Protein AF-R0GGB4-F1 (afdb_monomer_lite)

Organism: NCBI:txid81985

Structure (mmCIF, N/CA/C/O backbone):
data_AF-R0GGB4-F1
#
_entry.id   AF-R0GGB4-F1
#
loop_
_atom_site.group_PDB
_atom_site.id
_atom_site.type_symbol
_atom_site.label_atom_id
_atom_site.label_alt_id
_atom_site.label_comp_id
_atom_site.label_asym_id
_atom_site.label_entity_id
_atom_site.label_seq_id
_atom_site.pdbx_PDB_ins_code
_atom_site.Cartn_x
_atom_site.Cartn_y
_atom_site.Cartn_z
_atom_site.occupancy
_atom_site.B_iso_or_equiv
_atom_site.auth_seq_id
_atom_site.auth_comp_id
_atom_site.auth_asym_id
_atom_site.auth_atom_id
_atom_site.pdbx_PDB_model_num
ATOM 1 N N . MET A 1 1 ? -21.184 -2.810 5.146 1.00 68.31 1 MET A N 1
ATOM 2 C CA . MET A 1 1 ? -19.819 -2.942 4.585 1.00 68.31 1 MET A CA 1
ATOM 3 C C . MET A 1 1 ? -19.637 -1.861 3.544 1.00 68.31 1 MET A C 1
ATOM 5 O O . MET A 1 1 ? -20.524 -1.719 2.712 1.00 68.31 1 MET A O 1
ATOM 9 N N . MET A 1 2 ? -18.551 -1.096 3.603 1.00 82.56 2 MET A N 1
ATOM 10 C CA . MET A 1 2 ? -18.355 0.066 2.736 1.00 82.56 2 MET A CA 1
ATOM 11 C C . MET A 1 2 ? -17.144 -0.130 1.829 1.00 82.56 2 MET A C 1
ATOM 13 O O . MET A 1 2 ? -16.132 -0.681 2.259 1.00 82.56 2 MET A O 1
ATOM 17 N N . ILE A 1 3 ? -17.267 0.319 0.581 1.00 85.75 3 ILE A N 1
ATOM 18 C CA . ILE A 1 3 ? -16.204 0.335 -0.427 1.00 85.75 3 ILE A CA 1
ATOM 19 C C . ILE A 1 3 ? -16.016 1.783 -0.850 1.00 85.75 3 ILE A C 1
ATOM 21 O O . ILE A 1 3 ? -17.001 2.506 -1.006 1.00 85.75 3 ILE A O 1
ATOM 25 N N . MET A 1 4 ? -14.773 2.214 -1.019 1.00 88.19 4 MET A N 1
ATOM 26 C CA . MET A 1 4 ? -14.493 3.565 -1.472 1.00 88.19 4 MET A CA 1
ATOM 27 C C . MET A 1 4 ? -13.184 3.640 -2.249 1.00 88.19 4 MET A C 1
ATOM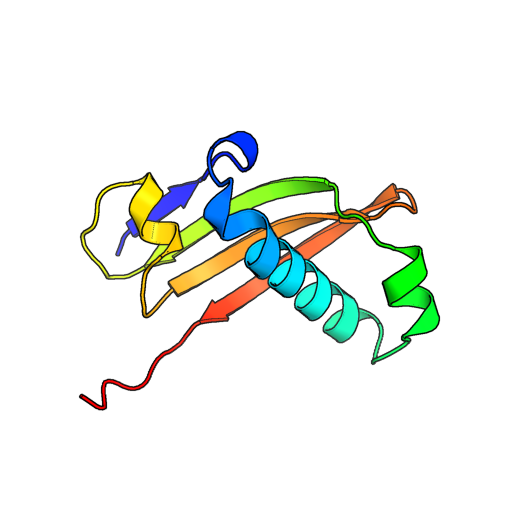 29 O O . MET A 1 4 ? -12.195 3.025 -1.859 1.00 88.19 4 MET A O 1
ATOM 33 N N . GLN A 1 5 ? -13.194 4.418 -3.328 1.00 91.19 5 GLN A N 1
ATOM 34 C CA . GLN A 1 5 ? -12.002 4.790 -4.079 1.00 91.19 5 GLN A CA 1
ATOM 35 C C . GLN A 1 5 ? -11.377 6.059 -3.489 1.00 91.19 5 GLN A C 1
ATOM 37 O O . GLN A 1 5 ? -12.099 7.012 -3.205 1.00 91.19 5 GLN A O 1
ATOM 42 N N . ILE A 1 6 ? -10.055 6.060 -3.317 1.00 88.75 6 ILE A N 1
ATOM 43 C CA . ILE A 1 6 ? -9.301 7.173 -2.728 1.00 88.75 6 ILE A CA 1
ATOM 44 C C . ILE A 1 6 ? -8.378 7.782 -3.770 1.00 88.75 6 ILE A C 1
ATOM 46 O O . ILE A 1 6 ? -7.783 7.062 -4.576 1.00 88.75 6 ILE A O 1
ATOM 50 N N . ASN A 1 7 ? -8.269 9.106 -3.741 1.00 87.62 7 ASN A N 1
ATOM 51 C CA . ASN A 1 7 ? -7.301 9.842 -4.527 1.00 87.62 7 ASN A CA 1
ATOM 52 C C . ASN A 1 7 ? -5.941 9.844 -3.813 1.00 87.62 7 ASN A C 1
ATOM 54 O O . ASN A 1 7 ? -5.824 10.344 -2.700 1.00 87.62 7 ASN A O 1
ATOM 58 N N . TYR A 1 8 ? -4.908 9.298 -4.456 1.00 85.94 8 TYR A N 1
ATOM 59 C CA . TYR A 1 8 ? -3.572 9.196 -3.864 1.00 85.94 8 TYR A CA 1
ATOM 60 C C . TYR A 1 8 ? -2.931 10.560 -3.567 1.00 85.94 8 TYR A C 1
ATOM 62 O O . TYR A 1 8 ? -2.172 10.684 -2.609 1.00 85.94 8 TYR A O 1
ATOM 70 N N . SER A 1 9 ? -3.252 11.602 -4.344 1.00 85.44 9 SER A N 1
ATOM 71 C CA . SER A 1 9 ? -2.688 12.939 -4.119 1.00 85.44 9 SER A CA 1
ATOM 72 C C . SER A 1 9 ? -3.178 13.597 -2.826 1.00 85.44 9 SER A C 1
ATOM 74 O O . SER A 1 9 ? -2.568 14.557 -2.375 1.00 85.44 9 SER A O 1
ATOM 76 N N . GLU A 1 10 ? -4.276 13.107 -2.245 1.00 85.94 10 GLU A N 1
ATOM 77 C CA . GLU A 1 10 ? -4.877 13.632 -1.009 1.00 85.94 10 GLU A CA 1
ATOM 78 C C . GLU A 1 10 ? -4.333 12.945 0.258 1.00 85.94 10 GLU A C 1
ATOM 80 O O . GLU A 1 10 ? -4.742 13.287 1.363 1.00 85.94 10 GLU A O 1
ATOM 85 N N . LEU A 1 11 ? -3.425 11.974 0.107 1.00 86.31 11 LEU A N 1
ATOM 86 C CA . LEU A 1 11 ? -2.982 11.054 1.158 1.00 86.31 11 LEU A CA 1
ATOM 87 C C . LEU A 1 11 ? -1.519 11.265 1.574 1.00 86.31 11 LEU A C 1
ATOM 89 O O . LEU A 1 11 ? -0.739 10.317 1.578 1.00 86.31 11 LEU A O 1
ATOM 93 N N . GLU A 1 12 ? -1.106 12.503 1.860 1.00 86.50 12 GLU A N 1
ATOM 94 C CA . GLU A 1 12 ? 0.312 12.830 2.112 1.00 86.50 12 GLU A CA 1
ATOM 95 C C . GLU A 1 12 ? 0.924 12.030 3.276 1.00 86.50 12 GLU A C 1
ATOM 97 O O . GLU A 1 12 ? 2.051 11.558 3.166 1.00 86.50 12 GLU A O 1
ATOM 102 N N . GLU A 1 13 ? 0.169 11.821 4.358 1.00 87.69 13 GLU A N 1
ATOM 103 C CA . GLU A 1 13 ? 0.627 11.066 5.535 1.00 87.69 13 GLU A CA 1
ATOM 104 C C . GLU A 1 13 ? 0.684 9.552 5.278 1.00 87.69 13 GLU A C 1
ATOM 106 O O . GLU A 1 13 ? 1.391 8.823 5.972 1.00 87.69 13 GLU A O 1
ATOM 111 N N . GLU A 1 14 ? -0.083 9.050 4.308 1.00 90.94 14 GLU A N 1
ATOM 112 C CA . GLU A 1 14 ? -0.251 7.618 4.068 1.00 90.94 14 GLU A CA 1
ATOM 113 C C . GLU A 1 14 ? 0.593 7.066 2.924 1.00 90.94 14 GLU A C 1
ATOM 115 O O . GLU A 1 14 ? 0.676 5.843 2.776 1.00 90.94 14 GLU A O 1
ATOM 120 N N . LYS A 1 15 ? 1.221 7.934 2.121 1.00 91.12 15 LYS A N 1
ATOM 121 C CA . LYS A 1 15 ? 2.013 7.517 0.953 1.00 91.12 15 LYS A CA 1
ATOM 122 C C . LYS A 1 15 ? 3.051 6.462 1.308 1.00 91.12 15 LYS A C 1
ATOM 124 O O . LYS A 1 15 ? 3.134 5.450 0.625 1.00 91.12 15 LYS A O 1
ATOM 129 N N . GLU A 1 16 ? 3.769 6.648 2.414 1.00 91.75 16 GLU A N 1
ATOM 130 C CA . GLU A 1 16 ? 4.859 5.755 2.820 1.00 91.75 16 GLU A CA 1
ATOM 131 C C . GLU A 1 16 ? 4.393 4.303 3.017 1.00 91.75 16 GLU A C 1
ATOM 133 O O . GLU A 1 16 ? 4.982 3.370 2.470 1.00 91.75 16 GLU A O 1
ATOM 138 N N . TRP A 1 17 ? 3.298 4.077 3.750 1.00 91.19 17 TRP A N 1
ATOM 139 C CA . TRP A 1 17 ? 2.816 2.711 3.974 1.00 91.19 17 TRP A CA 1
ATOM 140 C C . TRP A 1 17 ? 1.996 2.166 2.797 1.00 91.19 17 TRP A C 1
ATOM 142 O O . TRP A 1 17 ? 1.909 0.949 2.618 1.00 91.19 17 TRP A O 1
ATOM 152 N N . LEU A 1 18 ? 1.406 3.031 1.967 1.00 93.94 18 LEU A N 1
ATOM 153 C CA . LEU A 1 18 ? 0.781 2.615 0.709 1.00 93.94 18 LEU A CA 1
ATOM 154 C C . LEU A 1 18 ? 1.827 2.144 -0.305 1.00 93.94 18 LEU A C 1
ATOM 156 O O . LEU A 1 18 ? 1.604 1.138 -0.985 1.00 93.94 18 LEU A O 1
ATOM 160 N N . ASP A 1 19 ? 2.980 2.806 -0.352 1.00 94.06 19 ASP A N 1
ATOM 161 C CA . ASP A 1 19 ? 4.142 2.347 -1.105 1.00 94.06 19 ASP A CA 1
ATOM 162 C C . ASP A 1 19 ? 4.651 1.018 -0.536 1.00 94.06 19 ASP A C 1
ATOM 164 O O . ASP A 1 19 ? 4.856 0.080 -1.304 1.00 94.06 19 ASP A O 1
ATOM 168 N N . LEU A 1 20 ? 4.701 0.845 0.792 1.00 94.50 20 LEU A N 1
ATOM 169 C CA . LEU A 1 20 ? 5.001 -0.458 1.408 1.00 94.50 20 LEU A CA 1
ATOM 170 C C . LEU A 1 20 ? 4.021 -1.564 0.964 1.00 94.50 20 LEU A C 1
ATOM 172 O O . LEU A 1 20 ? 4.424 -2.710 0.755 1.00 94.50 20 LEU A O 1
ATOM 176 N N . TYR A 1 21 ? 2.734 -1.260 0.784 1.00 95.56 21 TYR A N 1
ATOM 177 C CA . TYR A 1 21 ? 1.764 -2.228 0.256 1.00 95.56 21 TYR A CA 1
ATOM 178 C C . TYR A 1 21 ? 2.016 -2.568 -1.218 1.00 95.56 21 TYR A C 1
ATOM 180 O O . TYR A 1 21 ? 1.831 -3.727 -1.617 1.00 95.56 21 TYR A O 1
ATOM 188 N N . ALA A 1 22 ? 2.464 -1.602 -2.023 1.00 95.19 22 ALA A N 1
ATOM 189 C CA . ALA A 1 22 ? 2.914 -1.848 -3.391 1.00 95.19 22 ALA A CA 1
ATOM 190 C C . ALA A 1 22 ? 4.180 -2.720 -3.413 1.00 95.19 22 ALA A C 1
ATOM 192 O O . ALA A 1 22 ? 4.227 -3.706 -4.156 1.00 95.19 22 ALA A O 1
ATOM 193 N N . GLU A 1 23 ? 5.150 -2.439 -2.537 1.00 94.25 23 GLU A N 1
ATOM 194 C CA . GLU A 1 23 ? 6.356 -3.253 -2.352 1.00 94.25 23 GLU A CA 1
ATOM 195 C C . GLU A 1 23 ? 6.014 -4.689 -1.982 1.00 94.25 23 GLU A C 1
ATOM 197 O O . GLU A 1 23 ? 6.468 -5.614 -2.650 1.00 94.25 23 GLU A O 1
ATOM 202 N N . LEU A 1 24 ? 5.167 -4.886 -0.969 1.00 93.12 24 LEU A N 1
ATOM 203 C CA . LEU A 1 24 ? 4.739 -6.209 -0.523 1.00 93.12 24 LEU A CA 1
ATOM 204 C C . LEU A 1 24 ? 4.043 -6.981 -1.653 1.00 93.12 24 LEU A C 1
ATOM 206 O O . LEU A 1 24 ? 4.308 -8.168 -1.863 1.00 93.12 24 LEU A O 1
ATOM 210 N N . SER A 1 25 ? 3.195 -6.295 -2.424 1.00 93.25 25 SER A N 1
ATOM 211 C CA . SER A 1 25 ? 2.511 -6.879 -3.580 1.00 93.25 25 SER A CA 1
ATOM 212 C C . SER A 1 25 ? 3.507 -7.328 -4.652 1.00 93.25 25 SER A C 1
ATOM 214 O O . SER A 1 25 ? 3.420 -8.457 -5.140 1.00 93.25 25 SER A O 1
ATOM 216 N N . LEU A 1 26 ? 4.489 -6.491 -4.993 1.00 91.75 26 LEU A N 1
ATOM 217 C CA . LEU A 1 26 ? 5.496 -6.822 -6.001 1.00 91.75 26 LEU A CA 1
ATOM 218 C C . LEU A 1 26 ? 6.462 -7.914 -5.519 1.00 91.75 26 LEU A C 1
ATOM 220 O O . LEU A 1 26 ? 6.744 -8.857 -6.258 1.00 91.75 26 LEU A O 1
ATOM 224 N N . PHE A 1 27 ? 6.906 -7.833 -4.266 1.00 89.75 27 PHE A N 1
ATOM 225 C CA . PHE A 1 27 ? 7.784 -8.813 -3.633 1.00 89.75 27 PHE A CA 1
ATOM 226 C C . PHE A 1 27 ? 7.154 -10.210 -3.612 1.00 89.75 27 PHE A C 1
ATOM 228 O O . PHE A 1 27 ? 7.826 -11.192 -3.935 1.00 89.75 27 PHE A O 1
ATOM 235 N N . SER A 1 28 ? 5.849 -10.297 -3.318 1.00 86.69 28 SER A N 1
ATOM 236 C CA . SER A 1 28 ? 5.102 -11.563 -3.355 1.00 86.69 28 SER A CA 1
ATOM 237 C C . SER A 1 28 ? 5.042 -12.180 -4.759 1.00 86.69 28 SER A C 1
ATOM 239 O O . SER A 1 28 ? 5.106 -13.400 -4.904 1.00 86.69 28 SER A O 1
ATOM 241 N N . LYS A 1 29 ? 4.984 -11.347 -5.809 1.00 83.19 29 LYS A N 1
ATOM 242 C CA . LYS A 1 29 ? 4.956 -11.786 -7.212 1.00 83.19 29 LYS A CA 1
ATOM 243 C C . LYS A 1 29 ? 6.326 -12.260 -7.698 1.00 83.19 29 LYS A C 1
ATOM 245 O O . LYS A 1 29 ? 6.403 -13.200 -8.484 1.00 83.19 29 LYS A O 1
ATOM 250 N N . TRP A 1 30 ? 7.397 -11.597 -7.272 1.00 81.38 30 TRP A N 1
ATOM 251 C CA . TRP A 1 30 ? 8.763 -11.829 -7.762 1.00 81.38 30 TRP A CA 1
ATOM 252 C C . TRP A 1 30 ? 9.594 -12.766 -6.888 1.00 81.38 30 TRP A C 1
ATOM 254 O O . TRP A 1 30 ? 10.813 -12.814 -7.038 1.00 81.38 30 TRP A O 1
ATOM 264 N N . GLN A 1 31 ? 8.943 -13.521 -5.997 1.00 74.94 31 GLN A N 1
ATOM 265 C CA . GLN A 1 31 ? 9.580 -14.552 -5.170 1.00 74.94 31 GLN A CA 1
ATOM 266 C C . GLN A 1 31 ? 10.851 -14.046 -4.467 1.00 74.94 31 GLN A C 1
ATOM 268 O O . GLN A 1 31 ? 11.876 -14.720 -4.448 1.00 74.94 31 GLN A O 1
ATOM 273 N N . ALA A 1 32 ? 10.787 -12.840 -3.901 1.00 66.31 32 ALA A N 1
ATOM 274 C CA . ALA A 1 32 ? 11.887 -12.219 -3.166 1.00 66.31 32 ALA A CA 1
ATOM 275 C C . ALA A 1 32 ? 13.140 -11.801 -3.967 1.00 66.31 32 ALA A C 1
ATOM 277 O O . ALA A 1 32 ? 14.193 -11.582 -3.362 1.00 66.31 32 ALA A O 1
ATOM 278 N N . ASN A 1 33 ? 13.051 -11.599 -5.289 1.00 81.44 33 ASN A N 1
ATOM 279 C CA . ASN A 1 33 ? 14.126 -10.932 -6.037 1.00 81.44 33 ASN A CA 1
ATOM 280 C C . ASN A 1 33 ? 14.269 -9.457 -5.597 1.00 81.44 33 ASN A C 1
ATOM 282 O O . ASN A 1 33 ? 13.548 -8.576 -6.076 1.00 81.44 33 ASN A O 1
ATOM 286 N N . ARG A 1 34 ? 15.200 -9.205 -4.668 1.00 79.12 34 ARG A N 1
ATOM 287 C CA . ARG A 1 34 ? 15.459 -7.878 -4.087 1.00 79.12 34 ARG A CA 1
ATOM 288 C C . ARG A 1 34 ? 15.966 -6.870 -5.116 1.00 79.12 34 ARG A C 1
ATOM 290 O O . ARG A 1 34 ? 15.481 -5.744 -5.127 1.00 79.12 34 ARG A O 1
ATOM 297 N N . ASP A 1 35 ? 16.872 -7.280 -5.999 1.00 84.38 35 ASP A N 1
ATOM 298 C CA . ASP A 1 35 ? 17.443 -6.389 -7.018 1.00 84.38 35 ASP A CA 1
ATOM 299 C C . ASP A 1 35 ? 16.369 -5.936 -8.011 1.00 84.38 35 ASP A C 1
ATOM 301 O O . ASP A 1 35 ? 16.285 -4.761 -8.376 1.00 84.38 35 ASP A O 1
ATOM 305 N N . GLY A 1 36 ? 15.476 -6.861 -8.381 1.00 85.44 36 GLY A N 1
ATOM 306 C CA . GLY A 1 36 ? 14.279 -6.544 -9.146 1.00 85.44 36 GLY A CA 1
ATOM 307 C C . GLY A 1 36 ? 13.434 -5.492 -8.429 1.00 85.44 36 GLY A C 1
ATOM 308 O O . GLY A 1 36 ? 13.130 -4.452 -9.015 1.00 85.44 36 GLY A O 1
ATOM 309 N N . LEU A 1 37 ? 13.078 -5.731 -7.163 1.00 88.12 37 LEU A N 1
ATOM 310 C CA . LEU A 1 37 ? 12.215 -4.835 -6.386 1.00 88.12 37 LEU A CA 1
ATOM 311 C C . LEU A 1 37 ? 12.749 -3.395 -6.340 1.00 88.12 37 LEU A C 1
ATOM 313 O O . LEU A 1 37 ? 11.994 -2.463 -6.614 1.00 88.12 37 LEU A O 1
ATOM 317 N N . GLU A 1 38 ? 14.036 -3.211 -6.047 1.00 89.38 38 GLU A N 1
ATOM 318 C CA . GLU A 1 38 ? 14.642 -1.875 -5.976 1.00 89.38 38 GLU A CA 1
ATOM 319 C C . GLU A 1 38 ? 14.666 -1.179 -7.343 1.00 89.38 38 GLU A C 1
ATOM 321 O O . GLU A 1 38 ? 14.358 0.011 -7.443 1.00 89.38 38 GLU A O 1
ATOM 326 N N . SER A 1 39 ? 14.921 -1.922 -8.426 1.00 90.38 39 SER A N 1
ATOM 327 C CA . SER A 1 39 ? 14.858 -1.370 -9.789 1.00 90.38 39 SER A CA 1
ATOM 328 C C . SER A 1 39 ? 13.446 -0.925 -10.210 1.00 90.38 39 SER A C 1
ATOM 330 O O . SER A 1 39 ? 13.296 -0.079 -11.096 1.00 90.38 39 SER A O 1
ATOM 332 N N . ALA A 1 40 ? 12.407 -1.460 -9.559 1.00 90.75 40 ALA A N 1
ATOM 333 C CA . ALA A 1 40 ? 11.007 -1.181 -9.862 1.00 90.75 40 ALA A CA 1
ATOM 334 C C . ALA A 1 40 ? 10.440 0.060 -9.147 1.00 90.75 40 ALA A C 1
ATOM 336 O O . ALA A 1 40 ? 9.393 0.556 -9.572 1.00 90.75 40 ALA A O 1
ATOM 337 N N . LYS A 1 41 ? 11.106 0.570 -8.104 1.00 92.00 41 LYS A N 1
ATOM 338 C CA . LYS A 1 41 ? 10.732 1.793 -7.363 1.00 92.00 41 LYS A CA 1
ATOM 339 C C . LYS A 1 41 ? 11.172 3.054 -8.108 1.00 92.00 41 LYS A C 1
ATOM 341 O O . LYS A 1 41 ? 12.168 2.972 -8.811 1.00 92.00 41 LYS A O 1
ATOM 346 N N . PRO A 1 42 ? 10.570 4.247 -7.923 1.00 93.69 42 PRO A N 1
ATOM 347 C CA . PRO A 1 42 ? 9.349 4.477 -7.161 1.00 93.69 42 PRO A CA 1
ATOM 348 C C . PRO A 1 42 ? 8.130 3.955 -7.923 1.00 93.69 42 PRO A C 1
ATOM 350 O O . PRO A 1 42 ? 8.192 3.720 -9.134 1.00 93.69 42 PRO A O 1
ATOM 353 N N . PHE A 1 43 ? 7.026 3.782 -7.205 1.00 94.31 43 PHE A N 1
ATOM 354 C CA . PHE A 1 43 ? 5.760 3.367 -7.790 1.00 94.31 43 PHE A CA 1
ATOM 355 C C . PHE A 1 43 ? 4.898 4.584 -8.110 1.00 94.31 43 PHE A C 1
ATOM 357 O O . PHE A 1 43 ? 4.778 5.519 -7.324 1.00 94.31 43 PHE A O 1
ATOM 364 N N . GLU A 1 44 ? 4.258 4.556 -9.270 1.00 95.25 44 GLU A N 1
ATOM 365 C CA . GLU A 1 44 ? 3.196 5.491 -9.614 1.00 95.25 44 GLU A CA 1
ATOM 366 C C . GLU A 1 44 ? 1.864 4.865 -9.189 1.00 95.25 44 GLU A C 1
ATOM 368 O O . GLU A 1 44 ? 1.355 3.950 -9.846 1.00 95.25 44 GLU A O 1
ATOM 373 N N . MET A 1 45 ? 1.310 5.318 -8.065 1.00 95.38 45 MET A N 1
ATOM 374 C CA . MET A 1 45 ? 0.028 4.826 -7.565 1.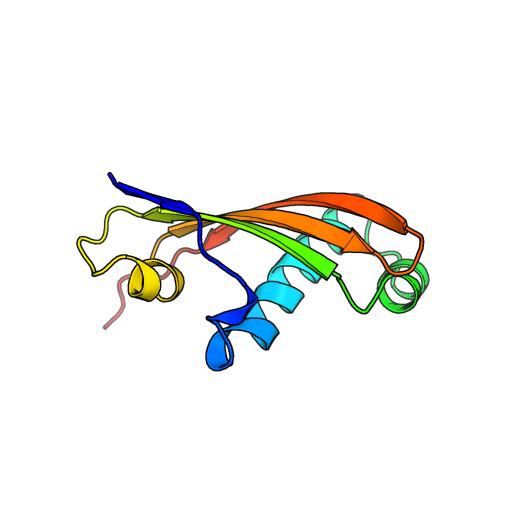00 95.38 45 MET A CA 1
ATOM 375 C C . MET A 1 45 ? -1.120 5.329 -8.450 1.00 95.38 45 MET A C 1
ATOM 377 O O . MET A 1 45 ? -1.336 6.530 -8.591 1.00 95.38 45 MET A O 1
ATOM 381 N N . LYS A 1 46 ? -1.885 4.402 -9.033 1.00 95.12 46 LYS A N 1
ATOM 382 C CA . LYS A 1 46 ? -2.962 4.712 -9.989 1.00 95.12 46 LYS A CA 1
ATOM 383 C C . LYS A 1 46 ? -4.346 4.654 -9.369 1.00 95.12 46 LYS A C 1
ATOM 385 O O . LYS A 1 46 ? -5.216 5.457 -9.698 1.00 95.12 46 LYS A O 1
ATOM 390 N N . LYS A 1 47 ? -4.591 3.658 -8.517 1.00 95.06 47 LYS A N 1
ATOM 391 C CA . LYS A 1 47 ? -5.906 3.444 -7.912 1.00 95.06 47 LYS A CA 1
ATOM 392 C C . LYS A 1 47 ? -5.766 2.797 -6.552 1.00 95.06 47 LYS A C 1
ATOM 394 O O . LYS A 1 47 ? -5.083 1.789 -6.419 1.00 95.06 47 LYS A O 1
ATOM 399 N N . ILE A 1 48 ? -6.492 3.334 -5.580 1.00 94.94 48 ILE A N 1
ATOM 400 C CA . ILE A 1 48 ? -6.647 2.731 -4.260 1.00 94.94 48 ILE A CA 1
ATOM 401 C C . ILE A 1 48 ? -8.137 2.573 -3.999 1.00 94.94 48 ILE A C 1
ATOM 403 O O . ILE A 1 48 ? -8.900 3.536 -4.084 1.00 94.94 48 ILE A O 1
ATOM 407 N N . VAL A 1 49 ? -8.559 1.355 -3.682 1.00 95.00 49 VAL A N 1
ATOM 408 C CA . VAL A 1 49 ? -9.906 1.065 -3.195 1.00 95.00 49 VAL A CA 1
ATOM 409 C C . VAL A 1 49 ? -9.794 0.416 -1.830 1.00 95.00 49 VAL A C 1
ATOM 411 O O . VAL A 1 49 ? -9.115 -0.594 -1.670 1.00 95.00 49 VAL A O 1
ATOM 414 N N . VAL A 1 50 ? -10.496 0.975 -0.851 1.00 94.69 50 VAL A N 1
ATOM 415 C CA . VAL A 1 50 ? -10.520 0.463 0.518 1.00 94.69 50 VAL A CA 1
ATOM 416 C C . VAL A 1 50 ? -11.894 -0.103 0.826 1.00 94.69 50 VAL A C 1
ATOM 418 O O . VAL A 1 50 ? -12.926 0.535 0.597 1.00 94.69 50 VAL A O 1
ATOM 421 N N . ARG A 1 51 ? -11.905 -1.322 1.358 1.00 94.38 51 ARG A N 1
ATOM 422 C CA . ARG A 1 51 ? -13.096 -2.018 1.839 1.00 94.38 51 ARG A CA 1
ATOM 423 C C . ARG A 1 51 ? -12.962 -2.252 3.337 1.00 94.38 51 ARG A C 1
ATOM 425 O O . ARG A 1 51 ? -12.084 -2.993 3.766 1.00 94.38 51 ARG A O 1
ATOM 432 N N . THR A 1 52 ? -13.869 -1.679 4.120 1.00 93.75 52 THR A N 1
ATOM 433 C CA . THR A 1 52 ? -13.889 -1.828 5.584 1.00 93.75 52 THR A CA 1
ATOM 434 C C . THR A 1 52 ? -15.319 -1.988 6.120 1.00 93.75 52 THR A C 1
ATOM 436 O O . THR A 1 52 ? -16.314 -1.742 5.422 1.00 93.75 52 THR A O 1
ATOM 439 N N . ARG A 1 53 ? -15.426 -2.488 7.355 1.00 90.94 53 ARG A N 1
ATOM 440 C CA . ARG A 1 53 ? -16.669 -2.527 8.139 1.00 90.94 53 ARG A CA 1
ATOM 441 C C . ARG A 1 53 ? -16.832 -1.292 9.030 1.00 90.94 53 ARG A C 1
ATOM 443 O O . ARG A 1 53 ? -17.950 -1.044 9.465 1.00 90.94 53 ARG A O 1
ATOM 450 N N . GLU A 1 54 ? -15.764 -0.532 9.260 1.00 88.06 54 GLU A N 1
ATOM 451 C CA . GLU A 1 54 ? -15.781 0.678 10.082 1.00 88.06 54 GLU A CA 1
ATOM 452 C C . GLU A 1 54 ? -16.600 1.784 9.401 1.00 88.06 54 GLU A C 1
ATOM 454 O O . GLU A 1 54 ? -16.453 2.049 8.203 1.00 88.06 54 GLU A O 1
ATOM 459 N N . ASN A 1 55 ? -17.492 2.417 10.165 1.00 85.12 55 ASN A N 1
ATOM 460 C CA . ASN A 1 55 ? -18.343 3.503 9.687 1.00 85.12 55 ASN A CA 1
ATOM 461 C C . ASN A 1 55 ? -17.664 4.855 9.939 1.00 85.12 55 ASN A C 1
ATOM 463 O O . ASN A 1 55 ? -18.020 5.576 10.867 1.00 85.12 55 ASN A O 1
ATOM 467 N N . VAL A 1 56 ? -16.649 5.163 9.134 1.00 82.88 56 VAL A N 1
ATOM 468 C CA . VAL A 1 56 ? -15.895 6.424 9.198 1.00 82.88 56 VAL A CA 1
ATOM 469 C C . VAL A 1 56 ? -16.098 7.247 7.927 1.00 82.88 56 VAL A C 1
ATOM 471 O O . VAL A 1 56 ? -16.506 6.715 6.887 1.00 82.88 56 VAL A O 1
ATOM 474 N N . GLU A 1 57 ? -15.799 8.548 8.008 1.00 79.31 57 GLU A N 1
ATOM 475 C CA . GLU A 1 57 ? -15.736 9.425 6.835 1.00 79.31 57 GLU A CA 1
ATOM 476 C C . GLU A 1 57 ? -14.903 8.794 5.725 1.00 79.31 57 GLU A C 1
ATOM 478 O O . GLU A 1 57 ? -13.931 8.086 5.988 1.00 79.31 57 GLU A O 1
ATOM 483 N N . SER A 1 58 ? -15.282 9.105 4.489 1.00 75.38 58 SER A N 1
ATOM 484 C CA . SER A 1 58 ? -14.675 8.606 3.266 1.00 75.38 58 SER A CA 1
ATOM 485 C C . SER A 1 58 ? -13.146 8.479 3.364 1.00 75.38 58 SER A C 1
ATOM 487 O O . SER A 1 58 ? -12.646 7.370 3.547 1.00 75.38 58 SER A O 1
ATOM 489 N N . TRP A 1 59 ? -12.398 9.579 3.346 1.00 74.19 59 TRP A N 1
ATOM 490 C CA . TRP A 1 59 ? -10.931 9.546 3.354 1.00 74.19 59 TRP A CA 1
ATOM 491 C C . TRP A 1 59 ? -10.330 8.817 4.576 1.00 74.19 59 TRP A C 1
ATOM 493 O O . TRP A 1 59 ? -9.346 8.096 4.434 1.00 74.19 59 TRP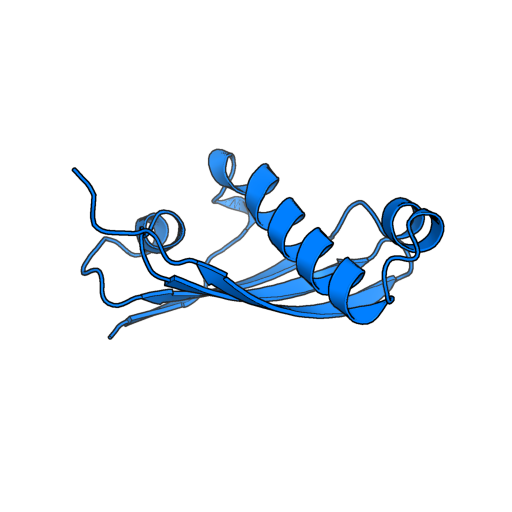 A O 1
ATOM 503 N N . LYS A 1 60 ? -10.976 8.881 5.752 1.00 82.62 60 LYS A N 1
ATOM 504 C CA . LYS A 1 60 ? -10.514 8.219 6.989 1.00 82.62 60 LYS A CA 1
ATOM 505 C C . LYS A 1 60 ? -10.524 6.691 6.906 1.00 82.62 60 LYS A C 1
ATOM 507 O O . LYS A 1 60 ? -9.837 6.043 7.690 1.00 82.62 60 LYS A O 1
ATOM 512 N N . LYS A 1 61 ? -11.241 6.088 5.948 1.00 84.44 61 LYS A N 1
ATOM 513 C CA . LYS A 1 61 ? -11.263 4.621 5.764 1.00 84.44 61 LYS A CA 1
ATOM 514 C C . LYS A 1 61 ? -9.885 4.045 5.458 1.00 84.44 61 LYS A C 1
ATOM 516 O O . LYS A 1 61 ? -9.652 2.880 5.760 1.00 84.44 61 LYS A O 1
ATOM 521 N N . VAL A 1 62 ? -8.974 4.840 4.897 1.00 89.50 62 VAL A N 1
ATOM 522 C CA . VAL A 1 62 ? -7.580 4.438 4.661 1.00 89.50 62 VAL A CA 1
ATOM 523 C C . VAL A 1 62 ? -6.850 4.112 5.973 1.00 89.50 62 VAL A C 1
ATOM 525 O O . VAL A 1 62 ? -6.005 3.224 6.002 1.00 89.50 62 VAL A O 1
ATOM 528 N N . LYS A 1 63 ? -7.250 4.763 7.076 1.00 89.62 63 LYS A N 1
ATOM 529 C CA . LYS A 1 63 ? -6.716 4.573 8.433 1.00 89.62 63 LYS A CA 1
ATOM 530 C C . LYS A 1 63 ? -7.462 3.503 9.239 1.00 89.62 63 LYS A C 1
ATOM 532 O O . LYS A 1 63 ? -7.112 3.279 10.395 1.00 89.62 63 LYS A O 1
ATOM 537 N N . ALA A 1 64 ? -8.460 2.831 8.655 1.00 91.06 64 ALA A N 1
ATOM 538 C CA . ALA A 1 64 ? -9.221 1.785 9.336 1.00 91.06 64 ALA A CA 1
ATOM 539 C C . ALA A 1 64 ? -8.288 0.720 9.946 1.00 91.06 64 ALA A C 1
ATOM 541 O O . ALA A 1 64 ? -7.254 0.358 9.360 1.00 91.06 64 ALA A O 1
ATOM 542 N N . LYS A 1 65 ? -8.645 0.218 11.131 1.00 91.38 65 LYS A N 1
ATOM 543 C CA . LYS A 1 65 ? -7.914 -0.868 11.802 1.00 91.38 65 LYS A CA 1
ATOM 544 C C . LYS A 1 65 ? -7.968 -2.131 10.949 1.00 91.38 65 LYS A C 1
ATOM 546 O O . LYS A 1 65 ? -6.934 -2.704 10.618 1.00 91.38 65 LYS A O 1
ATOM 551 N N . ASN A 1 66 ? -9.175 -2.496 10.520 1.00 92.81 66 ASN A N 1
ATOM 552 C CA . ASN A 1 66 ? -9.441 -3.698 9.742 1.00 92.81 66 ASN A CA 1
ATOM 553 C C . ASN A 1 66 ? -9.957 -3.324 8.348 1.00 92.81 66 ASN A C 1
ATOM 555 O O . ASN A 1 66 ? -11.067 -2.798 8.189 1.00 92.81 66 ASN A O 1
ATOM 559 N N . ALA A 1 67 ? -9.167 -3.613 7.314 1.00 94.81 67 ALA A N 1
ATOM 560 C CA . ALA A 1 67 ? -9.507 -3.242 5.944 1.00 94.81 67 ALA A CA 1
ATOM 561 C C . ALA A 1 67 ? -8.865 -4.154 4.894 1.00 94.81 67 ALA A C 1
ATOM 563 O O . ALA A 1 67 ? -7.820 -4.770 5.105 1.00 94.81 67 ALA A O 1
ATOM 564 N N . ILE A 1 68 ? -9.507 -4.215 3.728 1.00 96.38 68 ILE A N 1
ATOM 565 C CA . ILE A 1 68 ? -8.933 -4.787 2.511 1.00 96.38 68 ILE A CA 1
ATOM 566 C C . ILE A 1 68 ? -8.636 -3.639 1.552 1.00 96.38 68 ILE A C 1
ATOM 568 O O . ILE A 1 68 ? -9.536 -2.872 1.199 1.00 96.38 68 ILE A O 1
ATOM 572 N N . PHE A 1 69 ? -7.388 -3.562 1.119 1.00 96.38 69 PHE A N 1
ATOM 573 C CA . PHE A 1 69 ? -6.874 -2.600 0.162 1.00 96.38 69 PHE A CA 1
ATOM 574 C C . PHE A 1 69 ? -6.717 -3.284 -1.188 1.00 96.38 69 PHE A C 1
ATOM 576 O O . PHE A 1 69 ? -6.062 -4.319 -1.289 1.00 96.38 69 PHE A O 1
ATOM 583 N N . TYR A 1 70 ? -7.307 -2.693 -2.218 1.00 96.94 70 TYR A N 1
ATOM 584 C CA . TYR A 1 70 ? -7.059 -3.038 -3.609 1.00 96.94 70 TYR A CA 1
ATOM 585 C C . TYR A 1 70 ? -6.267 -1.883 -4.200 1.00 96.94 70 TYR A C 1
ATOM 587 O O . TYR A 1 70 ? -6.789 -0.770 -4.308 1.00 96.94 70 TYR A O 1
ATOM 595 N N . ILE A 1 71 ? -5.012 -2.140 -4.537 1.00 96.50 71 ILE A N 1
ATOM 596 C CA . ILE A 1 71 ? -4.106 -1.130 -5.071 1.00 96.50 71 ILE A CA 1
ATOM 597 C C . ILE A 1 71 ? -3.732 -1.477 -6.506 1.00 96.50 71 ILE A C 1
ATOM 599 O O . ILE A 1 71 ? -3.517 -2.643 -6.837 1.00 96.50 71 ILE A O 1
ATOM 603 N N . SER A 1 72 ? -3.645 -0.460 -7.349 1.00 96.94 72 SER A N 1
ATOM 604 C CA . SER A 1 72 ? -3.093 -0.543 -8.696 1.00 96.94 72 SER A CA 1
ATOM 605 C C . SER A 1 72 ? -1.993 0.494 -8.815 1.00 96.94 72 SER A C 1
ATOM 607 O O . SER A 1 72 ? -2.212 1.663 -8.492 1.00 96.94 72 SER A O 1
ATOM 609 N N . PHE A 1 73 ? -0.830 0.078 -9.293 1.00 96.25 73 PHE A N 1
ATOM 610 C CA . PHE A 1 73 ? 0.342 0.933 -9.411 1.00 96.25 73 PHE A CA 1
ATOM 611 C C . PHE A 1 73 ? 1.181 0.530 -10.618 1.00 96.25 73 PHE A C 1
ATOM 613 O O . PHE A 1 73 ? 1.114 -0.608 -11.087 1.00 96.25 73 PHE A O 1
ATOM 620 N N . LYS A 1 74 ? 1.978 1.468 -11.117 1.00 96.50 74 LYS A N 1
ATOM 621 C CA . LYS A 1 74 ? 2.936 1.236 -12.194 1.00 96.50 74 LYS A CA 1
ATOM 622 C C . LYS A 1 74 ? 4.353 1.322 -11.644 1.00 96.50 74 LYS A C 1
ATOM 624 O O . LYS A 1 74 ? 4.665 2.207 -10.852 1.00 96.50 74 LYS A O 1
ATOM 629 N N . THR A 1 75 ? 5.203 0.381 -12.034 1.00 94.50 75 THR A N 1
ATOM 630 C CA . THR A 1 75 ? 6.621 0.379 -11.652 1.00 94.50 75 THR A CA 1
ATOM 631 C C . THR A 1 75 ? 7.425 1.359 -12.505 1.00 94.50 75 THR A C 1
ATOM 633 O O . THR A 1 75 ? 7.003 1.715 -13.610 1.00 94.50 75 THR A O 1
ATOM 636 N N . ARG A 1 76 ? 8.634 1.725 -12.058 1.00 94.12 76 ARG A N 1
ATOM 637 C CA . ARG A 1 76 ? 9.592 2.507 -12.865 1.00 94.12 76 ARG A CA 1
ATOM 638 C C . ARG A 1 76 ? 9.853 1.868 -14.233 1.00 94.12 76 ARG A C 1
ATOM 640 O O . ARG A 1 76 ? 9.967 2.572 -15.229 1.00 94.12 76 ARG A O 1
ATOM 647 N N . CYS A 1 77 ? 9.890 0.537 -14.300 1.00 89.12 77 CYS A N 1
ATOM 648 C CA . CYS A 1 77 ? 10.084 -0.220 -15.542 1.00 89.12 77 CYS A CA 1
ATOM 649 C C . CYS A 1 77 ? 8.859 -0.192 -16.478 1.00 89.12 77 CYS A C 1
ATOM 651 O O . CYS A 1 77 ? 8.877 -0.819 -17.533 1.00 89.12 77 CYS A O 1
ATOM 653 N N . GLY A 1 78 ? 7.782 0.495 -16.094 1.00 91.25 78 GLY A N 1
ATOM 654 C CA . GLY A 1 78 ? 6.576 0.655 -16.894 1.00 91.25 78 GLY A CA 1
ATOM 655 C C . GLY A 1 78 ? 5.540 -0.455 -16.730 1.00 91.25 78 GLY A C 1
ATOM 656 O O . GLY A 1 78 ? 4.526 -0.425 -17.424 1.00 91.25 78 GLY A O 1
ATOM 657 N N . GLN A 1 79 ? 5.760 -1.411 -15.826 1.00 91.50 79 GLN A N 1
ATOM 658 C CA . GLN A 1 79 ? 4.858 -2.541 -15.626 1.00 91.50 79 GLN A CA 1
ATOM 659 C C . GLN A 1 79 ? 3.676 -2.148 -14.736 1.00 91.50 79 GLN A C 1
ATOM 661 O O . GLN A 1 79 ? 3.874 -1.658 -13.625 1.00 91.50 79 GLN A O 1
ATOM 666 N N . ASP A 1 80 ? 2.458 -2.435 -15.191 1.00 95.19 80 ASP A N 1
ATOM 667 C CA . ASP A 1 80 ? 1.251 -2.314 -14.374 1.00 95.19 80 ASP A CA 1
ATOM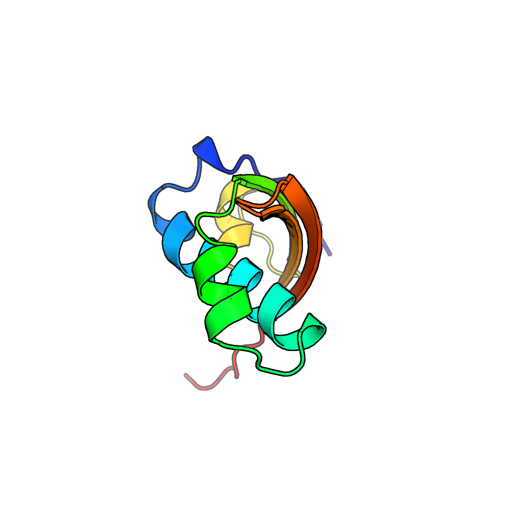 668 C C . ASP A 1 80 ? 1.092 -3.510 -13.425 1.00 95.19 80 ASP A C 1
ATOM 670 O O . ASP A 1 80 ? 1.201 -4.680 -13.814 1.00 95.19 80 ASP A O 1
ATOM 674 N N . CYS A 1 81 ? 0.822 -3.207 -12.159 1.00 94.38 81 CYS A N 1
ATOM 675 C CA . CYS A 1 81 ? 0.693 -4.165 -11.073 1.00 94.38 81 CYS A CA 1
ATOM 676 C C . CYS A 1 81 ? -0.585 -3.903 -10.272 1.00 94.38 81 CYS A C 1
ATOM 678 O O . CYS A 1 81 ? -1.014 -2.763 -10.102 1.00 94.38 81 CYS A O 1
ATOM 680 N N . ASN A 1 82 ? -1.167 -4.982 -9.748 1.00 95.25 82 ASN A N 1
ATOM 681 C CA . ASN A 1 82 ? -2.298 -4.938 -8.830 1.00 95.25 82 ASN A CA 1
ATOM 682 C C . ASN A 1 82 ? -1.942 -5.703 -7.554 1.00 95.25 82 ASN A C 1
ATOM 684 O O . ASN A 1 82 ? -1.297 -6.751 -7.624 1.00 95.25 82 ASN A O 1
ATOM 688 N N . GLY A 1 83 ? -2.390 -5.196 -6.412 1.00 94.94 83 GLY A N 1
ATOM 689 C CA . GLY A 1 83 ? -2.199 -5.792 -5.096 1.00 94.94 83 GLY A CA 1
ATOM 690 C C . GLY A 1 83 ? -3.511 -5.872 -4.328 1.00 94.94 83 GLY A C 1
ATOM 691 O O . GLY A 1 83 ? -4.341 -4.965 -4.413 1.00 94.94 83 GLY A O 1
ATOM 692 N N . ILE A 1 84 ? -3.696 -6.956 -3.573 1.00 96.62 84 ILE A N 1
ATOM 693 C CA . ILE A 1 84 ? -4.787 -7.092 -2.603 1.00 96.62 84 ILE A CA 1
ATOM 694 C C . ILE A 1 84 ? -4.153 -7.335 -1.238 1.00 96.62 84 ILE A C 1
ATOM 696 O O . ILE A 1 84 ? -3.630 -8.417 -0.983 1.00 96.62 84 ILE A O 1
ATOM 700 N N . ILE A 1 85 ? -4.207 -6.333 -0.365 1.00 95.88 85 ILE A N 1
ATOM 701 C CA . ILE A 1 85 ? -3.640 -6.399 0.983 1.00 95.88 85 ILE A CA 1
ATOM 702 C C . ILE A 1 85 ? -4.776 -6.422 1.999 1.00 95.88 85 ILE A C 1
ATOM 704 O O . ILE A 1 85 ? -5.654 -5.561 1.985 1.00 95.88 85 ILE A O 1
ATOM 708 N N . ARG A 1 86 ? -4.768 -7.406 2.901 1.00 95.69 86 ARG A N 1
ATOM 709 C CA . ARG A 1 86 ? -5.683 -7.448 4.046 1.00 95.69 86 ARG A CA 1
ATOM 710 C C . ARG A 1 86 ? -4.925 -7.027 5.298 1.00 95.69 86 ARG A C 1
ATOM 712 O O . ARG A 1 86 ? -4.053 -7.760 5.753 1.00 95.69 86 ARG A O 1
ATOM 719 N N . LYS A 1 87 ? -5.299 -5.880 5.860 1.00 94.00 87 LYS A N 1
ATOM 720 C CA . LYS A 1 87 ? -4.847 -5.421 7.173 1.00 94.00 87 LYS A CA 1
ATOM 721 C C . LYS A 1 87 ? -5.828 -5.918 8.227 1.00 94.00 87 LYS A C 1
ATOM 723 O O . LYS A 1 87 ? -7.030 -5.656 8.127 1.00 94.00 87 LYS A O 1
ATOM 728 N N . THR A 1 88 ? -5.302 -6.631 9.212 1.00 93.69 88 THR A N 1
ATOM 729 C CA . THR A 1 88 ? -6.028 -7.051 10.410 1.00 93.69 88 THR A CA 1
ATOM 730 C C . THR A 1 88 ? -5.244 -6.625 11.638 1.00 93.69 88 THR A C 1
ATOM 732 O O . THR A 1 88 ? -4.022 -6.758 11.655 1.00 93.69 88 THR A O 1
ATOM 735 N N . THR A 1 89 ? -5.934 -6.115 12.645 1.00 91.12 89 THR A N 1
ATOM 736 C CA . THR A 1 89 ? -5.364 -5.798 13.955 1.00 91.12 89 THR A CA 1
ATOM 737 C C . THR A 1 89 ? -6.154 -6.572 14.995 1.00 91.12 89 THR A C 1
ATOM 739 O O . THR A 1 89 ? -7.382 -6.610 14.911 1.00 91.12 89 THR A O 1
ATOM 742 N N . ASP A 1 90 ? -5.451 -7.205 15.928 1.00 88.62 90 ASP A N 1
ATOM 743 C CA . ASP A 1 90 ? -6.087 -7.869 17.059 1.00 88.62 90 ASP A CA 1
ATOM 744 C C . ASP A 1 90 ? -6.664 -6.807 18.006 1.00 88.62 90 ASP A C 1
ATOM 746 O O . ASP A 1 90 ? -6.063 -5.751 18.209 1.00 88.62 90 ASP A O 1
ATOM 750 N N . ASP A 1 91 ? -7.838 -7.070 18.580 1.00 71.19 91 ASP A N 1
ATOM 751 C CA . ASP A 1 91 ? -8.542 -6.140 19.478 1.00 71.19 91 ASP A CA 1
ATOM 752 C C . ASP A 1 91 ? -7.910 -6.067 20.886 1.00 71.19 91 ASP A C 1
ATOM 754 O O . ASP A 1 91 ? -8.585 -5.741 21.858 1.00 71.19 91 ASP A O 1
ATOM 758 N N . SER A 1 92 ? -6.627 -6.397 21.026 1.00 62.88 92 SER A N 1
ATOM 759 C CA . SER A 1 92 ? -5.912 -6.291 22.296 1.00 62.88 92 SER A CA 1
ATOM 760 C C . SER A 1 92 ? -5.683 -4.816 22.646 1.00 62.88 92 SER A C 1
ATOM 762 O O . SER A 1 92 ? -4.770 -4.183 22.109 1.00 62.88 92 SER A O 1
ATOM 764 N N . GLU A 1 93 ? -6.578 -4.297 23.493 1.00 47.84 93 GLU A N 1
ATOM 765 C CA . GLU A 1 93 ? -6.446 -3.063 24.286 1.00 47.84 93 GLU A CA 1
ATOM 766 C C . GLU A 1 93 ? -5.269 -3.117 25.268 1.00 47.84 93 GLU A C 1
ATOM 768 O O . GLU A 1 93 ? -4.994 -4.209 25.822 1.00 47.84 93 GLU A O 1
#

Radius of gyration: 13.76 Å; chains: 1; boun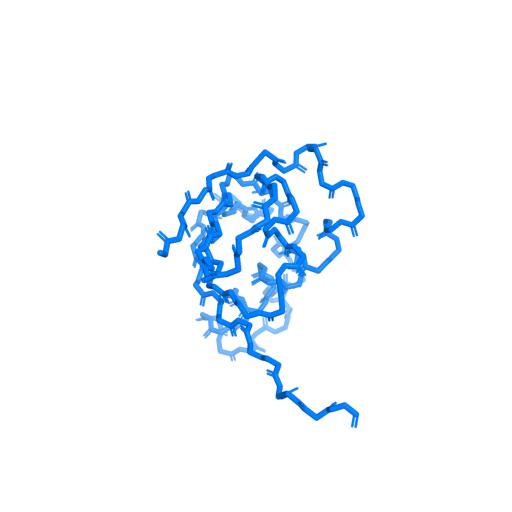ding box: 37×28×41 Å

InterPro domains:
  IPR006462 Protein MS5 [PF04776] (5-91)

Sequence (93 aa):
MMIMQINYSELEEEKEWLDLYAELSLFSKWQANRDGLESAKPFEMKKIVVRTRENVESWKKVKAKNAIFYISFKTRCGQDCNGIIRKTTDDSE

pLDDT: mean 88.94, std 8.26, range [47.84, 96.94]

Foldseek 3Di:
DDKAKDDPVVCPVCVVVVQVQVLVQVCV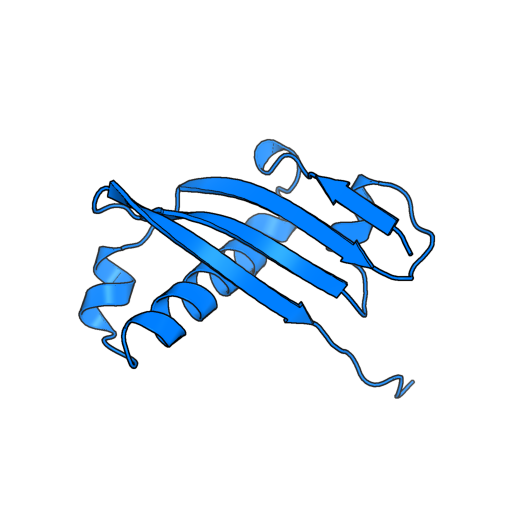VVVNPPVVSVQFDDKAWDIKMKDDPDPDPRVCSSVDQWIWIWTWIATPVGDIGIGIDTHHDDPDD

Secondary structure (DSSP, 8-state):
-EEEEE-GGG-TTTHHHHHHHHHHHHHHHTTT-HHHHHHHPSPEEEEEEEEESS---TGGGGG-SSEEEEEEEE-TTS-EEEEEEEE------